Protein AF-A0A434RL43-F1 (afdb_monomer_lite)

Sequence (141 aa):
MTLNTMQIWRWFTPAALIIVYGAVIWFILMGTFPGLPDFSKVPYLIGVVVPAALYYITPLRTWVNKGSHERVTENLRAGMVKIAGYEDKPDKYTWPGLRSLFFKLVDDDKSLSTKASIAYFNGLLWTGFADSMVISAGYGL

pLDDT: mean 76.44, std 8.11, range [49.72, 91.94]

Foldseek 3Di:
DDLVVLVVLLLCLLLVLLLVLVQVVCCVVVVDGDDDQPCVDPVSCCSRVVVSVCLVVDCQLVVLCVVVVVVVLVCVQQVVCVVVVHDDDCPVRPSVVCVVVVVVVCVPDPVCSVVVVVVSVVVSVVSSVSSNVVSVVVSVD

Secondary structure (DSSP, 8-state):
--HHHHHHHHHHHHHHHHHHHHHHHHHHHHSSPPPSP-TTSHHHHHHHHHHHHHHHHSTHHHHHHHHHHHHHHHHHHHHHHHHTT----TTTS-HHHHHHHHHHHHHH-GGGHHHHHHHHHHHHHHHHHHHHHHHHHHH--

Structure (mmCIF, N/CA/C/O backbone):
data_AF-A0A434RL43-F1
#
_entry.id   AF-A0A434RL43-F1
#
loop_
_atom_site.group_PDB
_atom_site.id
_atom_site.type_symbol
_atom_site.label_atom_id
_atom_site.label_alt_id
_atom_site.label_comp_id
_atom_site.label_asym_id
_atom_site.label_entity_id
_atom_site.label_seq_id
_atom_site.pdbx_PDB_ins_code
_atom_site.Cartn_x
_atom_site.Cartn_y
_atom_site.Cartn_z
_atom_site.occupancy
_atom_site.B_iso_or_equiv
_atom_site.auth_seq_id
_atom_site.auth_comp_id
_atom_site.auth_asym_id
_atom_site.auth_atom_id
_atom_site.pdbx_PDB_model_num
ATOM 1 N N . MET A 1 1 ? -6.283 17.636 -0.923 1.00 54.38 1 MET A N 1
ATOM 2 C CA . MET A 1 1 ? -6.551 16.468 -1.796 1.00 54.38 1 MET A CA 1
ATOM 3 C C . MET A 1 1 ? -7.870 15.846 -1.381 1.00 54.38 1 MET A C 1
ATOM 5 O O . MET A 1 1 ? -8.101 15.734 -0.185 1.00 54.38 1 MET A O 1
ATOM 9 N N . THR A 1 2 ? -8.731 15.466 -2.324 1.00 70.75 2 THR A N 1
ATOM 10 C CA . THR A 1 2 ? -9.965 14.736 -1.996 1.00 70.75 2 THR A CA 1
ATOM 11 C C . THR A 1 2 ? -9.659 13.245 -1.806 1.00 70.75 2 THR A C 1
ATOM 13 O O . THR A 1 2 ? -8.683 12.727 -2.353 1.00 70.75 2 THR A O 1
ATOM 16 N N . LEU A 1 3 ? -10.484 12.548 -1.019 1.00 65.00 3 LEU A N 1
ATOM 17 C CA . LEU A 1 3 ? -10.378 11.100 -0.771 1.00 65.00 3 LEU A CA 1
ATOM 18 C C . LEU A 1 3 ? -10.283 10.282 -2.066 1.00 65.00 3 LEU A C 1
ATOM 20 O O . LEU A 1 3 ? -9.458 9.377 -2.175 1.00 65.00 3 LEU A O 1
ATOM 24 N N . ASN A 1 4 ? -11.079 10.664 -3.064 1.00 72.62 4 ASN A N 1
ATOM 25 C CA . ASN A 1 4 ? -11.115 10.012 -4.368 1.00 72.62 4 ASN A CA 1
ATOM 26 C C . ASN A 1 4 ? -9.764 10.125 -5.101 1.00 72.62 4 ASN A C 1
ATOM 28 O O . ASN A 1 4 ? -9.248 9.148 -5.636 1.00 72.62 4 ASN A O 1
ATOM 32 N N . THR A 1 5 ? -9.115 11.293 -5.036 1.00 72.50 5 THR A N 1
ATOM 33 C CA . THR A 1 5 ? -7.777 11.486 -5.612 1.00 72.50 5 THR A CA 1
ATOM 34 C C . THR A 1 5 ? -6.750 10.549 -4.972 1.00 72.50 5 THR A C 1
ATOM 36 O O . THR A 1 5 ? -5.966 9.934 -5.686 1.00 72.50 5 THR A O 1
ATOM 39 N N . MET A 1 6 ? -6.766 10.373 -3.647 1.00 69.00 6 MET A N 1
ATOM 40 C CA . MET A 1 6 ? -5.809 9.492 -2.956 1.00 69.00 6 MET A CA 1
ATOM 41 C C . MET A 1 6 ? -6.000 8.009 -3.298 1.00 69.00 6 MET A C 1
ATOM 43 O O . MET A 1 6 ? -5.021 7.268 -3.383 1.00 69.00 6 MET A O 1
ATOM 47 N N . GLN A 1 7 ? -7.238 7.571 -3.537 1.00 67.81 7 GLN A N 1
ATOM 48 C CA . GLN A 1 7 ? -7.516 6.210 -4.005 1.00 67.81 7 GLN A CA 1
ATOM 49 C C . GLN A 1 7 ? -6.965 5.973 -5.414 1.00 67.81 7 GLN A C 1
ATOM 51 O O . GLN A 1 7 ? -6.335 4.943 -5.650 1.00 67.81 7 GLN A O 1
ATOM 56 N N . ILE A 1 8 ? -7.126 6.949 -6.311 1.00 74.12 8 ILE A N 1
ATOM 57 C CA . ILE A 1 8 ? -6.571 6.903 -7.670 1.00 74.12 8 ILE A CA 1
ATOM 58 C C . ILE A 1 8 ? -5.039 6.844 -7.621 1.00 74.12 8 ILE A C 1
ATOM 60 O O . ILE A 1 8 ? -4.432 5.998 -8.276 1.00 74.12 8 ILE A O 1
ATOM 64 N N . TRP A 1 9 ? -4.396 7.667 -6.787 1.00 72.25 9 TRP A N 1
ATOM 65 C CA . TRP A 1 9 ? -2.938 7.635 -6.637 1.00 72.25 9 TRP A CA 1
ATOM 66 C C . TRP A 1 9 ? -2.422 6.261 -6.200 1.00 72.25 9 TRP A C 1
ATOM 68 O O . TRP A 1 9 ? -1.448 5.798 -6.777 1.00 72.25 9 TRP A O 1
ATOM 78 N N . ARG A 1 10 ? -3.107 5.546 -5.294 1.00 71.44 10 ARG A N 1
ATOM 79 C CA . ARG A 1 10 ? -2.705 4.185 -4.865 1.00 71.44 10 ARG A CA 1
ATOM 80 C C . ARG A 1 10 ? -2.705 3.138 -5.984 1.00 71.44 10 ARG A C 1
ATOM 82 O O . ARG A 1 10 ? -2.111 2.077 -5.783 1.00 71.44 10 ARG A O 1
ATOM 89 N N . TRP A 1 11 ? -3.377 3.406 -7.103 1.00 68.94 11 TRP A N 1
ATOM 90 C CA . TRP A 1 11 ? -3.311 2.600 -8.325 1.00 68.94 11 TRP A CA 1
ATOM 91 C C . TRP A 1 11 ? -2.167 3.055 -9.248 1.00 68.94 11 TRP A C 1
ATOM 93 O O . TRP A 1 11 ? -1.454 2.245 -9.832 1.00 68.94 11 TRP A O 1
ATOM 103 N N . PHE A 1 12 ? -1.910 4.354 -9.365 1.00 72.94 12 PHE A N 1
ATOM 104 C CA . PHE A 1 12 ? -0.829 4.829 -10.238 1.00 72.94 12 PHE A CA 1
ATOM 105 C C . PHE A 1 12 ? 0.573 4.700 -9.624 1.00 72.94 12 PHE A C 1
ATOM 107 O O . PHE A 1 12 ? 1.543 4.552 -10.365 1.00 72.94 12 PHE A O 1
ATOM 114 N N . THR A 1 13 ? 0.695 4.699 -8.292 1.00 76.81 13 THR A N 1
ATOM 115 C CA . THR A 1 13 ? 1.976 4.596 -7.573 1.00 76.81 13 THR A CA 1
ATOM 116 C C . THR A 1 13 ? 2.860 3.430 -8.037 1.00 76.81 13 THR A C 1
ATOM 118 O O . THR A 1 13 ? 4.000 3.705 -8.406 1.00 76.81 13 THR A O 1
ATOM 121 N N . PRO A 1 14 ? 2.403 2.163 -8.089 1.00 73.06 14 PRO A N 1
ATOM 122 C CA . PRO A 1 14 ? 3.266 1.061 -8.519 1.00 73.06 14 PRO A CA 1
ATOM 123 C C . PRO A 1 14 ? 3.732 1.204 -9.973 1.00 73.06 14 PRO A C 1
ATOM 125 O O . PRO A 1 14 ? 4.897 0.955 -10.267 1.00 73.06 14 PRO A O 1
ATOM 128 N N . ALA A 1 15 ? 2.868 1.676 -10.876 1.00 72.19 15 ALA A N 1
ATOM 129 C CA . ALA A 1 15 ? 3.241 1.898 -12.273 1.00 72.19 15 ALA A CA 1
ATOM 130 C C . ALA A 1 15 ? 4.315 2.992 -12.412 1.00 72.19 15 ALA A C 1
ATOM 132 O O . ALA A 1 15 ? 5.295 2.814 -13.134 1.00 72.19 15 ALA A O 1
ATOM 133 N N . ALA A 1 16 ? 4.168 4.097 -11.675 1.00 75.50 16 ALA A N 1
ATOM 134 C CA . ALA A 1 16 ? 5.171 5.157 -11.635 1.00 75.50 16 ALA A CA 1
ATOM 135 C C . ALA A 1 16 ? 6.507 4.651 -11.067 1.00 75.50 16 ALA A C 1
ATOM 137 O O . ALA A 1 16 ? 7.561 4.953 -11.622 1.00 75.50 16 ALA A O 1
ATOM 138 N N . LEU A 1 17 ? 6.471 3.841 -10.004 1.00 78.56 17 LEU A N 1
ATOM 139 C CA . LEU A 1 17 ? 7.669 3.253 -9.405 1.00 78.56 17 LEU A CA 1
ATOM 140 C C . LEU A 1 17 ? 8.389 2.307 -10.372 1.00 78.56 17 LEU A C 1
ATOM 142 O O . LEU A 1 17 ? 9.603 2.413 -10.495 1.00 78.56 17 LEU A O 1
ATOM 146 N N . ILE A 1 18 ? 7.678 1.448 -11.108 1.00 76.69 18 ILE A N 1
ATOM 147 C CA . ILE A 1 18 ? 8.289 0.565 -12.121 1.00 76.69 18 ILE A CA 1
ATOM 148 C C . ILE A 1 18 ? 9.054 1.383 -13.169 1.00 76.69 18 ILE A C 1
ATOM 150 O O . ILE A 1 18 ? 10.195 1.058 -13.486 1.00 76.69 18 ILE A O 1
ATOM 154 N N . ILE A 1 19 ? 8.463 2.474 -13.668 1.00 76.62 19 ILE A N 1
ATOM 155 C CA . ILE A 1 19 ? 9.113 3.348 -14.656 1.00 76.62 19 ILE A CA 1
ATOM 156 C C . ILE A 1 19 ? 10.366 4.003 -14.064 1.00 76.62 19 ILE A C 1
ATOM 158 O O . ILE A 1 19 ? 11.413 4.017 -14.709 1.00 76.62 19 ILE A O 1
ATOM 162 N N . VAL A 1 20 ? 10.278 4.521 -12.835 1.00 80.94 20 VAL A N 1
ATOM 163 C CA . VAL A 1 20 ? 11.407 5.175 -12.157 1.00 80.94 20 VAL A CA 1
ATOM 164 C C . VAL A 1 20 ? 12.544 4.183 -11.901 1.00 80.94 20 VAL A C 1
ATOM 166 O O . VAL A 1 20 ? 13.677 4.456 -12.289 1.00 80.94 20 VAL A O 1
ATOM 169 N N . TYR A 1 21 ? 12.259 3.022 -11.307 1.00 77.38 21 TYR A N 1
ATOM 170 C CA . TYR A 1 21 ? 13.269 1.994 -11.039 1.00 77.38 21 TYR A CA 1
ATOM 171 C C . TYR A 1 21 ? 13.882 1.439 -12.330 1.00 77.38 21 TYR A C 1
ATOM 173 O O . TYR A 1 21 ? 15.102 1.294 -12.410 1.00 77.38 21 TYR A O 1
ATOM 181 N N . GLY A 1 22 ? 13.072 1.222 -13.369 1.00 75.69 22 GLY A N 1
ATOM 182 C CA . GLY A 1 22 ? 13.558 0.823 -14.688 1.00 75.69 22 GLY A CA 1
ATOM 183 C C . GLY A 1 22 ? 14.499 1.856 -15.314 1.00 75.69 22 GLY A C 1
ATOM 184 O O . GLY A 1 22 ? 15.554 1.490 -15.830 1.00 75.69 22 GLY A O 1
ATOM 185 N N . ALA A 1 23 ? 14.171 3.149 -15.222 1.00 74.69 23 ALA A N 1
ATOM 186 C CA . ALA A 1 23 ? 15.028 4.222 -15.728 1.00 74.69 23 ALA A CA 1
ATOM 187 C C . ALA A 1 23 ? 16.357 4.322 -14.963 1.00 74.69 23 ALA A C 1
ATOM 189 O O . ALA A 1 23 ? 17.402 4.531 -15.579 1.00 74.69 23 ALA A O 1
ATOM 190 N N . VAL A 1 24 ? 16.330 4.136 -13.639 1.00 80.12 24 VAL A N 1
ATOM 191 C CA . VAL A 1 24 ? 17.536 4.121 -12.797 1.00 80.12 24 VAL A CA 1
ATOM 192 C C . VAL A 1 24 ? 18.447 2.951 -13.165 1.00 80.12 24 VAL A C 1
ATOM 194 O O . VAL A 1 24 ? 19.646 3.147 -13.339 1.00 80.12 24 VAL A O 1
ATOM 197 N N . ILE A 1 25 ? 17.902 1.748 -13.342 1.00 76.50 25 ILE A N 1
ATOM 198 C CA . ILE A 1 25 ? 18.705 0.578 -13.728 1.00 76.50 25 ILE A CA 1
ATOM 199 C C . ILE A 1 25 ? 19.275 0.719 -15.125 1.00 76.50 25 ILE A C 1
ATOM 201 O O . ILE A 1 25 ? 20.445 0.412 -15.341 1.00 76.50 25 ILE A O 1
ATOM 205 N N . TRP A 1 26 ? 18.492 1.247 -16.061 1.00 74.44 26 TRP A N 1
ATOM 206 C CA . TRP A 1 26 ? 18.999 1.562 -17.387 1.00 74.44 26 TRP A CA 1
ATOM 207 C C . TRP A 1 26 ? 20.173 2.545 -17.325 1.00 74.44 26 TRP A C 1
ATOM 209 O O . TRP A 1 26 ? 21.191 2.315 -17.972 1.00 74.44 26 TRP A O 1
ATOM 219 N N . PHE A 1 27 ? 20.077 3.596 -16.505 1.00 77.56 27 PHE A N 1
ATOM 220 C CA . PHE A 1 27 ? 21.178 4.536 -16.295 1.00 77.56 27 PHE A CA 1
ATOM 221 C C . PHE A 1 27 ? 22.422 3.859 -15.706 1.00 77.56 27 PHE A C 1
ATOM 223 O O . PHE A 1 27 ? 23.528 4.113 -16.176 1.00 77.56 27 PHE A O 1
ATOM 230 N N . ILE A 1 28 ? 22.253 2.964 -14.728 1.00 80.31 28 ILE A N 1
ATOM 231 C CA . ILE A 1 28 ? 23.365 2.205 -14.135 1.00 80.31 28 ILE A CA 1
ATOM 232 C C . ILE A 1 28 ? 24.041 1.30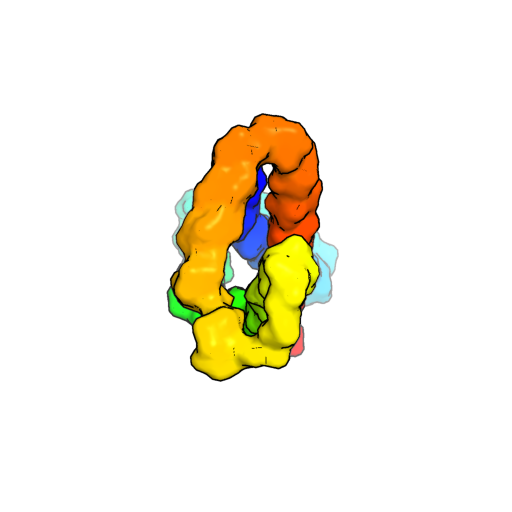0 -15.179 1.00 80.31 28 ILE A C 1
ATOM 234 O O . ILE A 1 28 ? 25.266 1.238 -15.224 1.00 80.31 28 ILE A O 1
ATOM 238 N N . LEU A 1 29 ? 23.265 0.613 -16.024 1.00 77.94 29 LEU A N 1
ATOM 239 C CA . LEU A 1 29 ? 23.784 -0.353 -17.001 1.00 77.94 29 LEU A CA 1
ATOM 240 C C . LEU A 1 29 ? 24.368 0.303 -18.260 1.00 77.94 29 LEU A C 1
ATOM 242 O O . LEU A 1 29 ? 25.374 -0.164 -18.787 1.00 77.94 29 LEU A O 1
ATOM 246 N N . MET A 1 30 ? 23.730 1.363 -18.759 1.00 79.69 30 MET A N 1
ATOM 247 C CA . MET A 1 30 ? 24.028 1.977 -20.060 1.00 79.69 30 MET A CA 1
ATOM 248 C C . MET A 1 30 ? 24.675 3.366 -19.944 1.00 79.69 30 MET A C 1
ATOM 250 O O . MET A 1 30 ? 24.960 3.994 -20.964 1.00 79.69 30 MET A O 1
ATOM 254 N N . GLY A 1 31 ? 24.859 3.893 -18.727 1.00 78.38 31 GLY A N 1
ATOM 255 C CA . GLY A 1 31 ? 25.477 5.200 -18.461 1.00 78.38 31 GLY A CA 1
ATOM 256 C C . GLY A 1 31 ? 24.690 6.412 -18.980 1.00 78.38 31 GLY A C 1
ATOM 257 O O . GLY A 1 31 ? 25.182 7.537 -18.939 1.00 78.38 31 GLY A O 1
ATOM 258 N N . THR A 1 32 ? 23.479 6.200 -19.494 1.00 77.38 32 THR A N 1
ATOM 259 C CA . THR A 1 32 ? 22.622 7.224 -20.102 1.00 77.38 32 THR A CA 1
ATOM 260 C C . THR A 1 32 ? 21.196 7.043 -19.616 1.00 77.38 32 THR A C 1
ATOM 262 O O . THR A 1 32 ? 20.761 5.920 -19.382 1.00 77.38 32 THR A O 1
ATOM 265 N N . PHE A 1 33 ? 20.449 8.133 -19.438 1.00 72.44 33 PHE A N 1
ATOM 266 C CA . PHE A 1 33 ? 19.024 8.005 -19.144 1.00 72.44 33 PHE A CA 1
ATOM 267 C C . PHE A 1 33 ? 18.295 7.525 -20.401 1.00 72.44 33 PHE A C 1
ATOM 269 O O . PHE A 1 33 ? 18.551 8.061 -21.485 1.00 72.44 33 PHE A O 1
ATOM 276 N N . PRO A 1 34 ? 17.380 6.547 -20.285 1.00 68.94 34 PRO A N 1
ATOM 277 C CA . PRO A 1 34 ? 16.528 6.223 -21.411 1.00 68.94 34 PRO A CA 1
ATOM 278 C C . PRO A 1 34 ? 15.667 7.455 -21.718 1.00 68.94 34 PRO A C 1
ATOM 280 O O . PRO A 1 34 ? 15.184 8.131 -20.805 1.00 68.94 34 PRO A O 1
ATOM 283 N N . GLY A 1 35 ? 15.472 7.760 -23.003 1.00 67.19 35 GLY A N 1
ATOM 284 C CA . GLY A 1 35 ? 14.431 8.709 -23.399 1.00 67.19 35 GLY A CA 1
ATOM 285 C C . GLY A 1 35 ? 13.075 8.261 -22.845 1.00 67.19 35 GLY A C 1
ATOM 286 O O . GLY A 1 35 ? 12.895 7.078 -22.539 1.00 67.19 35 GLY A O 1
ATOM 287 N N . LEU A 1 36 ? 12.124 9.195 -22.702 1.00 64.62 36 LEU A N 1
ATOM 288 C CA . LEU A 1 36 ? 10.770 8.846 -22.262 1.00 64.62 36 LEU A CA 1
ATOM 289 C C . LEU A 1 36 ? 10.259 7.649 -23.080 1.00 64.62 36 LEU A C 1
ATOM 291 O O . LEU A 1 36 ? 10.427 7.659 -24.304 1.00 64.62 36 LEU A O 1
ATOM 295 N N . PRO A 1 37 ? 9.683 6.622 -22.427 1.00 63.09 37 PRO A N 1
ATOM 296 C CA . PRO A 1 37 ? 9.238 5.429 -23.123 1.00 63.09 37 PRO A CA 1
ATOM 297 C C . PRO A 1 37 ? 8.272 5.823 -24.237 1.00 63.09 37 PRO A C 1
ATOM 299 O O . PRO A 1 37 ? 7.219 6.415 -24.000 1.00 63.09 37 PRO A O 1
ATOM 302 N N . ASP A 1 38 ? 8.664 5.511 -25.467 1.00 67.81 38 ASP A N 1
ATOM 303 C CA . ASP A 1 38 ? 7.822 5.713 -26.631 1.00 67.81 38 ASP A CA 1
ATOM 304 C C . ASP A 1 38 ? 6.814 4.565 -26.687 1.00 67.81 38 ASP A C 1
ATOM 306 O O . ASP A 1 38 ? 7.090 3.483 -27.211 1.00 67.81 38 ASP A O 1
ATOM 310 N N . PHE A 1 39 ? 5.640 4.796 -26.100 1.00 64.94 39 PHE A N 1
ATOM 311 C CA . PHE A 1 39 ? 4.558 3.814 -26.028 1.00 64.94 39 PHE A CA 1
ATOM 312 C C . PHE A 1 39 ? 3.979 3.435 -27.401 1.00 64.94 39 PHE A C 1
ATOM 314 O O . PHE A 1 39 ? 3.187 2.499 -27.480 1.00 64.94 39 PHE A O 1
ATOM 321 N N . SER A 1 40 ? 4.379 4.111 -28.486 1.00 66.88 40 SER A N 1
ATOM 322 C CA . SER A 1 40 ? 4.053 3.681 -29.850 1.00 66.88 40 SER A CA 1
ATOM 323 C C . SER A 1 40 ? 4.881 2.469 -30.305 1.00 66.88 40 SER A C 1
ATOM 325 O O . SER A 1 40 ? 4.486 1.755 -31.228 1.00 66.88 40 SER A O 1
ATOM 327 N N . LYS A 1 41 ? 6.010 2.185 -29.639 1.00 64.25 41 LYS A N 1
ATOM 328 C CA . LYS A 1 41 ? 6.909 1.075 -29.969 1.00 64.25 41 LYS A CA 1
ATOM 329 C C . LYS A 1 41 ? 6.605 -0.154 -29.111 1.00 64.25 41 LYS A C 1
ATOM 331 O O . LYS A 1 41 ? 6.838 -0.181 -27.904 1.00 64.25 41 LYS A O 1
ATOM 336 N N . VAL A 1 42 ? 6.175 -1.222 -29.782 1.00 59.22 42 VAL A N 1
ATOM 337 C CA . VAL A 1 42 ? 5.800 -2.528 -29.202 1.00 59.22 42 VAL A CA 1
ATOM 338 C C . VAL A 1 42 ? 6.811 -3.105 -28.186 1.00 59.22 42 VAL A C 1
ATOM 340 O O . VAL A 1 42 ? 6.365 -3.602 -27.151 1.00 59.22 42 VAL A O 1
ATOM 343 N N . PRO A 1 43 ? 8.147 -3.025 -28.380 1.00 60.59 43 PRO A N 1
ATOM 344 C CA . PRO A 1 43 ? 9.104 -3.601 -27.428 1.00 60.59 43 PRO A CA 1
ATOM 345 C C . PRO A 1 43 ? 9.093 -2.917 -26.053 1.00 60.59 43 PRO A C 1
ATOM 347 O O . PRO A 1 43 ? 9.198 -3.590 -25.028 1.00 60.59 43 PRO A O 1
ATOM 350 N N . TYR A 1 44 ? 8.914 -1.590 -26.020 1.00 61.66 44 TYR A N 1
ATOM 351 C CA . TYR A 1 44 ? 8.820 -0.821 -24.773 1.00 61.66 44 TYR A CA 1
ATOM 352 C C . TYR A 1 44 ? 7.522 -1.121 -24.029 1.00 61.66 44 TYR A C 1
ATOM 354 O O . TYR A 1 44 ? 7.505 -1.179 -22.800 1.00 61.66 44 TYR A O 1
ATOM 362 N N . LEU A 1 45 ? 6.450 -1.375 -24.783 1.00 60.81 45 LEU A N 1
ATOM 363 C CA . LEU A 1 45 ? 5.173 -1.783 -24.224 1.00 60.81 45 LEU A CA 1
ATOM 364 C C . LEU A 1 45 ? 5.315 -3.113 -23.469 1.00 60.81 45 LEU A C 1
ATOM 366 O O . LEU A 1 45 ? 4.888 -3.208 -22.328 1.00 60.81 45 LEU A O 1
ATOM 370 N N . ILE A 1 46 ? 5.981 -4.115 -24.051 1.00 62.84 46 ILE A N 1
ATOM 371 C CA . ILE A 1 46 ? 6.135 -5.441 -23.428 1.00 62.84 46 ILE A CA 1
ATOM 372 C C . ILE A 1 46 ? 6.986 -5.365 -22.151 1.00 62.84 46 ILE A C 1
ATOM 374 O O . ILE A 1 46 ? 6.575 -5.888 -21.116 1.00 62.84 46 ILE A O 1
ATOM 378 N N . GLY A 1 47 ? 8.130 -4.672 -22.193 1.00 63.97 47 GLY A N 1
ATOM 379 C CA . GLY A 1 47 ? 9.051 -4.568 -21.052 1.00 63.97 47 GLY A CA 1
ATOM 380 C C . GLY A 1 47 ? 8.491 -3.818 -19.837 1.00 63.97 47 GLY A C 1
ATOM 381 O O . GLY A 1 47 ? 8.959 -4.040 -18.728 1.00 63.97 47 GLY A O 1
ATOM 382 N N . VAL A 1 48 ? 7.478 -2.964 -20.021 1.00 65.94 48 VAL A N 1
ATOM 383 C CA . VAL A 1 48 ? 6.837 -2.202 -18.932 1.00 65.94 48 VAL A CA 1
ATOM 384 C C . VAL A 1 48 ? 5.486 -2.802 -18.541 1.00 65.94 48 VAL A C 1
ATOM 386 O O . VAL A 1 48 ? 5.188 -2.942 -17.355 1.00 65.94 48 VAL A O 1
ATOM 389 N N . VAL A 1 49 ? 4.666 -3.195 -19.520 1.00 67.44 49 VAL A N 1
ATOM 390 C CA . VAL A 1 49 ? 3.311 -3.712 -19.278 1.00 67.44 49 VAL A CA 1
ATOM 391 C C . VAL A 1 49 ? 3.345 -5.104 -18.669 1.00 67.44 49 VAL A C 1
ATOM 393 O O . VAL A 1 49 ? 2.537 -5.372 -17.786 1.00 67.44 49 VAL A O 1
ATOM 396 N N . VAL A 1 50 ? 4.268 -5.983 -19.075 1.00 68.69 50 VAL A N 1
ATOM 397 C CA . VAL A 1 50 ? 4.324 -7.345 -18.520 1.00 68.69 50 VAL A CA 1
ATOM 398 C C . VAL A 1 50 ? 4.687 -7.327 -17.028 1.00 68.69 50 VAL A C 1
ATOM 400 O O . VAL A 1 50 ? 3.920 -7.897 -16.248 1.00 68.69 50 VAL A O 1
ATOM 403 N N . PRO A 1 51 ? 5.748 -6.630 -16.569 1.00 69.75 51 PRO A N 1
ATOM 404 C CA . PRO A 1 51 ? 6.022 -6.503 -15.137 1.00 69.75 51 PRO A CA 1
ATOM 405 C C . PRO A 1 51 ? 4.903 -5.793 -14.372 1.00 69.75 51 PRO A C 1
ATOM 407 O O . PRO A 1 51 ? 4.547 -6.226 -13.278 1.00 69.75 51 PRO A O 1
ATOM 410 N N . ALA A 1 52 ? 4.299 -4.747 -14.946 1.00 68.00 52 ALA A N 1
ATOM 411 C CA . ALA A 1 52 ? 3.178 -4.051 -14.315 1.00 68.00 52 ALA A CA 1
ATOM 412 C C . ALA A 1 52 ? 1.946 -4.958 -14.156 1.00 68.00 52 ALA A C 1
ATOM 414 O O . ALA A 1 52 ? 1.332 -4.985 -13.091 1.00 68.00 52 ALA A O 1
ATOM 415 N N . ALA A 1 53 ? 1.600 -5.742 -15.178 1.00 70.69 53 ALA A N 1
ATOM 416 C CA . ALA A 1 53 ? 0.496 -6.693 -15.124 1.00 70.69 53 ALA A CA 1
ATOM 417 C C . ALA A 1 53 ? 0.770 -7.813 -14.112 1.00 70.69 53 ALA A C 1
ATOM 419 O O . ALA A 1 53 ? -0.096 -8.128 -13.297 1.00 70.69 53 ALA A O 1
ATOM 420 N N . LEU A 1 54 ? 1.986 -8.369 -14.100 1.00 71.00 54 LEU A N 1
ATOM 421 C CA . LEU A 1 54 ? 2.394 -9.371 -13.113 1.00 71.00 54 LEU A CA 1
ATOM 422 C C . LEU A 1 54 ? 2.333 -8.819 -11.689 1.00 71.00 54 LEU A C 1
ATOM 424 O O . LEU A 1 54 ? 1.845 -9.505 -10.794 1.00 71.00 54 LEU A O 1
ATOM 428 N N . TYR A 1 55 ? 2.751 -7.572 -11.475 1.00 72.44 55 TYR A N 1
ATOM 429 C CA . TYR A 1 55 ? 2.660 -6.907 -10.178 1.00 72.44 55 TYR A CA 1
ATOM 430 C C . TYR A 1 55 ? 1.210 -6.793 -9.681 1.00 72.44 55 TYR A C 1
ATOM 432 O O . TYR A 1 55 ? 0.935 -6.998 -8.502 1.00 72.44 55 TYR A O 1
ATOM 440 N N . TYR A 1 56 ? 0.272 -6.506 -10.585 1.00 71.62 56 TYR A N 1
ATOM 441 C CA . TYR A 1 56 ? -1.149 -6.394 -10.257 1.00 71.62 56 TYR A CA 1
ATOM 442 C C . TYR A 1 56 ? -1.854 -7.737 -10.048 1.00 71.62 56 TYR A C 1
ATOM 444 O O . TYR A 1 56 ? -2.787 -7.818 -9.250 1.00 71.62 56 TYR A O 1
ATOM 452 N N . ILE A 1 57 ? -1.428 -8.781 -10.759 1.00 74.62 57 ILE A N 1
ATOM 453 C CA . ILE A 1 57 ? -1.989 -10.133 -10.634 1.00 74.62 57 ILE A CA 1
ATOM 454 C C . ILE A 1 57 ? -1.435 -10.839 -9.390 1.00 74.62 57 ILE A C 1
ATOM 456 O O . ILE A 1 57 ? -2.128 -11.640 -8.762 1.00 74.62 57 ILE A O 1
ATOM 460 N N . THR A 1 58 ? -0.187 -10.558 -9.017 1.00 76.06 58 THR A N 1
ATOM 461 C CA . THR A 1 58 ? 0.455 -11.230 -7.888 1.00 76.06 58 THR A CA 1
ATOM 462 C C . THR A 1 58 ? 0.018 -10.640 -6.541 1.00 76.06 58 THR A C 1
ATOM 464 O O . THR A 1 58 ? -0.057 -9.424 -6.365 1.00 76.06 58 THR A O 1
ATOM 467 N N . PRO A 1 59 ? -0.210 -11.480 -5.514 1.00 77.75 59 PRO A N 1
ATOM 468 C CA . PRO A 1 59 ? -0.631 -11.026 -4.188 1.00 77.75 59 PRO A CA 1
ATOM 469 C C . PRO A 1 59 ? 0.513 -10.406 -3.361 1.00 77.75 59 PRO A C 1
ATOM 471 O O . PRO A 1 59 ? 0.374 -10.267 -2.145 1.00 77.75 59 PRO A O 1
ATOM 474 N N . LEU A 1 60 ? 1.632 -10.015 -3.987 1.00 74.50 60 LEU A N 1
ATOM 475 C CA . LEU A 1 60 ? 2.836 -9.501 -3.319 1.00 74.50 60 LEU A CA 1
ATOM 476 C C . LEU A 1 60 ? 2.512 -8.311 -2.413 1.00 74.50 60 LEU A C 1
ATOM 478 O O . LEU A 1 60 ? 2.912 -8.273 -1.249 1.00 74.50 60 LEU A O 1
ATOM 482 N N . ARG A 1 61 ? 1.696 -7.380 -2.915 1.00 70.62 61 ARG A N 1
ATOM 483 C CA . ARG A 1 61 ? 1.227 -6.217 -2.154 1.00 70.62 61 ARG A CA 1
ATOM 484 C C . ARG A 1 61 ? 0.457 -6.611 -0.896 1.00 70.62 61 ARG A C 1
ATOM 486 O O . ARG A 1 61 ? 0.612 -5.980 0.150 1.00 70.62 61 ARG A O 1
ATOM 493 N N . THR A 1 62 ? -0.381 -7.638 -0.998 1.00 74.69 62 THR A N 1
ATOM 494 C CA . THR A 1 62 ? -1.177 -8.149 0.121 1.00 74.69 62 THR A CA 1
ATOM 495 C C . THR A 1 62 ? -0.282 -8.834 1.145 1.00 74.69 62 THR A C 1
ATOM 497 O O . THR A 1 62 ? -0.479 -8.641 2.339 1.00 74.69 62 THR A O 1
ATOM 500 N N . TRP A 1 63 ? 0.728 -9.586 0.702 1.00 81.50 63 TRP A N 1
ATOM 501 C CA . TRP A 1 63 ? 1.666 -10.276 1.589 1.00 81.50 63 TRP A CA 1
ATOM 502 C C . TRP A 1 63 ? 2.523 -9.310 2.398 1.00 81.50 63 TRP A C 1
ATOM 504 O O . TRP A 1 63 ? 2.554 -9.419 3.622 1.00 81.50 63 TRP A O 1
ATOM 514 N N . VAL A 1 64 ? 3.141 -8.320 1.748 1.00 78.12 64 VAL A N 1
ATOM 515 C CA . VAL A 1 64 ? 3.994 -7.332 2.434 1.00 78.12 64 VAL A CA 1
ATOM 516 C C . VAL A 1 64 ? 3.191 -6.506 3.439 1.00 78.12 64 VAL A C 1
ATOM 518 O O . VAL A 1 64 ? 3.681 -6.179 4.517 1.00 78.12 64 VAL A O 1
ATOM 521 N N . ASN A 1 65 ? 1.925 -6.216 3.133 1.00 79.44 65 ASN A N 1
ATOM 522 C CA . ASN A 1 65 ? 1.073 -5.432 4.022 1.00 79.44 65 ASN A CA 1
ATOM 523 C C . ASN A 1 65 ? 0.296 -6.261 5.053 1.00 79.44 65 ASN A C 1
ATOM 525 O O . ASN A 1 65 ? -0.332 -5.663 5.926 1.00 79.44 65 ASN A O 1
ATOM 529 N N . LYS A 1 66 ? 0.325 -7.600 4.996 1.00 81.38 66 LYS A N 1
ATOM 530 C CA . LYS A 1 66 ? -0.515 -8.464 5.841 1.00 81.38 66 LYS A CA 1
ATOM 531 C C . LYS A 1 66 ? -0.280 -8.228 7.333 1.00 81.38 66 LYS A C 1
ATOM 533 O O . LYS A 1 66 ? -1.235 -7.955 8.051 1.00 81.38 66 LYS A O 1
ATOM 538 N N . GLY A 1 67 ? 0.976 -8.248 7.783 1.00 80.88 67 GLY A N 1
ATOM 539 C CA . GLY A 1 67 ? 1.302 -8.071 9.205 1.00 80.88 67 GLY A CA 1
ATOM 540 C C . GLY A 1 67 ? 0.903 -6.692 9.740 1.00 80.88 67 GLY A C 1
ATOM 541 O O . GLY A 1 67 ? 0.329 -6.571 10.822 1.00 80.88 67 GLY A O 1
ATOM 542 N N . SER A 1 68 ? 1.133 -5.637 8.955 1.00 79.88 68 SER A N 1
ATOM 543 C CA . SER A 1 68 ? 0.686 -4.286 9.315 1.00 79.88 68 SER A CA 1
ATOM 544 C C . SER A 1 68 ? -0.832 -4.173 9.333 1.00 79.88 68 SER A C 1
ATOM 546 O O . SER A 1 68 ? -1.386 -3.538 10.229 1.00 79.88 68 SER A O 1
ATOM 548 N N . HIS A 1 69 ? -1.510 -4.799 8.369 1.00 82.50 69 HIS A N 1
ATOM 549 C CA . HIS A 1 69 ? -2.963 -4.829 8.318 1.00 82.50 69 HIS A CA 1
ATOM 550 C C . HIS A 1 69 ? -3.532 -5.509 9.563 1.00 82.50 69 HIS A C 1
ATOM 552 O O . HIS A 1 69 ? -4.368 -4.914 10.235 1.00 82.50 69 HIS A O 1
ATOM 558 N N . GLU A 1 70 ? -3.030 -6.688 9.929 1.00 86.38 70 GLU A N 1
ATOM 559 C CA . GLU A 1 70 ? -3.435 -7.411 11.141 1.00 86.38 70 GLU A CA 1
ATOM 560 C C . GLU A 1 70 ? -3.224 -6.563 12.398 1.00 86.38 70 GLU A C 1
ATOM 562 O O . GLU A 1 70 ? -4.147 -6.403 13.193 1.00 86.38 70 GLU A O 1
ATOM 567 N N . ARG A 1 71 ? -2.064 -5.911 12.533 1.00 85.62 71 ARG A N 1
ATOM 568 C CA . ARG A 1 71 ? -1.763 -5.055 13.689 1.00 85.62 71 ARG A CA 1
ATOM 569 C C . ARG A 1 71 ? -2.680 -3.838 13.796 1.00 85.62 71 ARG A C 1
ATOM 571 O O . ARG A 1 71 ? -3.131 -3.506 14.888 1.00 85.62 71 ARG A O 1
ATOM 578 N N . VAL A 1 72 ? -2.955 -3.152 12.686 1.00 84.94 72 VAL A N 1
ATOM 579 C CA . VAL A 1 72 ? -3.888 -2.010 12.671 1.00 84.94 72 VAL A CA 1
ATOM 580 C C . VAL A 1 72 ? -5.288 -2.475 13.044 1.00 84.94 72 VAL A C 1
ATOM 582 O O . VAL A 1 72 ? -5.951 -1.848 13.865 1.00 84.94 72 VAL A O 1
ATOM 585 N N . THR A 1 73 ? -5.714 -3.591 12.466 1.00 87.19 73 THR A N 1
ATOM 586 C CA . THR A 1 73 ? -7.028 -4.182 12.701 1.00 87.19 73 THR A CA 1
ATOM 587 C C . THR A 1 73 ? -7.214 -4.557 14.170 1.00 87.19 73 THR A C 1
ATOM 589 O O . THR A 1 73 ? -8.240 -4.239 14.771 1.00 87.19 73 THR A O 1
ATOM 592 N N . GLU A 1 74 ? -6.186 -5.150 14.769 1.00 88.69 74 GLU A N 1
ATOM 593 C CA . GLU A 1 74 ? -6.175 -5.526 16.177 1.00 88.69 74 GLU A CA 1
ATOM 594 C C . GLU A 1 74 ? -6.182 -4.305 17.102 1.00 88.69 74 GLU A C 1
ATOM 596 O O . GLU A 1 74 ? -6.956 -4.252 18.055 1.00 88.69 74 GLU A O 1
ATOM 601 N N . ASN A 1 75 ? -5.409 -3.266 16.779 1.00 88.25 75 ASN A N 1
ATOM 602 C CA . ASN A 1 75 ? -5.425 -2.013 17.534 1.00 88.25 75 ASN A CA 1
ATOM 603 C C . ASN A 1 75 ? -6.799 -1.326 17.496 1.00 88.25 75 ASN A C 1
ATOM 605 O O . ASN A 1 75 ? -7.236 -0.769 18.504 1.00 88.25 75 ASN A O 1
ATOM 609 N N . LEU A 1 76 ? -7.483 -1.353 16.347 1.00 86.81 76 LEU A N 1
ATOM 610 C CA . LEU A 1 76 ? -8.833 -0.803 16.213 1.00 86.81 76 LEU A CA 1
ATOM 611 C C . LEU A 1 76 ? -9.839 -1.610 17.038 1.00 86.81 76 LEU A C 1
ATOM 613 O O . LEU A 1 76 ? -10.611 -1.026 17.797 1.00 86.81 76 LEU A O 1
ATOM 617 N N . ARG A 1 77 ? -9.787 -2.942 16.941 1.00 91.94 77 ARG A N 1
ATOM 618 C CA . ARG A 1 77 ? -10.612 -3.870 17.724 1.00 91.94 77 ARG A CA 1
ATOM 619 C C . ARG A 1 77 ? -10.439 -3.630 19.229 1.00 91.94 77 ARG A C 1
ATOM 621 O O . ARG A 1 77 ? -11.417 -3.326 19.910 1.00 91.94 77 ARG A O 1
ATOM 628 N N . ALA A 1 78 ? -9.204 -3.682 19.729 1.00 88.88 78 ALA A N 1
ATOM 629 C CA . ALA A 1 78 ? -8.884 -3.446 21.137 1.00 88.88 78 ALA A CA 1
ATOM 630 C C . ALA A 1 78 ? -9.294 -2.034 21.593 1.00 88.88 78 ALA A C 1
ATOM 632 O O . ALA A 1 78 ? -9.860 -1.858 22.672 1.00 88.88 78 ALA A O 1
ATOM 633 N N . GLY A 1 79 ? -9.068 -1.020 20.750 1.00 87.44 79 GLY A N 1
ATOM 634 C CA . GLY A 1 79 ? -9.468 0.361 21.016 1.00 87.44 79 GLY A CA 1
ATOM 635 C C . GLY A 1 79 ? -10.979 0.521 21.189 1.00 87.44 79 GLY A C 1
ATOM 636 O O . GLY A 1 79 ? -11.419 1.171 22.136 1.00 87.44 79 GLY A O 1
ATOM 637 N N . MET A 1 80 ? -11.780 -0.112 20.329 1.00 87.88 80 MET A N 1
ATOM 638 C CA . MET A 1 80 ? -13.241 -0.087 20.438 1.00 87.88 80 MET A CA 1
ATOM 639 C C . MET A 1 80 ? -13.742 -0.752 21.718 1.00 87.88 80 MET A C 1
ATOM 641 O O . MET A 1 80 ? -14.591 -0.189 22.408 1.00 87.88 80 MET A O 1
ATOM 645 N N . VAL A 1 81 ? -13.203 -1.927 22.057 1.00 89.56 81 VAL A N 1
ATOM 646 C CA . VAL A 1 81 ? -13.584 -2.658 23.276 1.00 89.56 81 VAL A CA 1
ATOM 647 C C . VAL A 1 81 ? -13.235 -1.845 24.524 1.00 89.56 81 VAL A C 1
ATOM 649 O O . VAL A 1 81 ? -14.062 -1.717 25.428 1.00 89.56 81 VAL A O 1
ATOM 652 N N . LYS A 1 82 ? -12.057 -1.206 24.529 1.00 89.88 82 LYS A N 1
ATOM 653 C CA . LYS A 1 82 ? -11.610 -0.318 25.607 1.00 89.88 82 LYS A CA 1
ATOM 654 C C . LYS A 1 82 ? -12.528 0.891 25.792 1.00 89.88 82 LYS A C 1
ATOM 656 O O . LYS A 1 82 ? -12.861 1.219 26.926 1.00 89.88 82 LYS A O 1
ATOM 661 N N . ILE A 1 83 ? -12.939 1.554 24.708 1.00 87.56 83 ILE A N 1
ATOM 662 C CA . ILE A 1 83 ? -13.860 2.705 24.772 1.00 87.56 83 ILE A CA 1
ATOM 663 C C . ILE A 1 83 ? -15.221 2.283 25.334 1.00 87.56 83 ILE A C 1
ATOM 665 O O . ILE A 1 83 ? -15.822 3.020 26.109 1.00 87.56 83 ILE A O 1
ATOM 669 N N . ALA A 1 84 ? -15.684 1.085 24.981 1.00 85.69 84 ALA A N 1
ATOM 670 C CA . ALA A 1 84 ? -16.933 0.531 25.486 1.00 85.69 84 ALA A CA 1
ATOM 671 C C . ALA A 1 84 ? -16.856 0.055 26.954 1.00 85.69 84 ALA A C 1
ATOM 673 O O . ALA A 1 84 ? -17.885 -0.302 27.523 1.00 85.69 84 ALA A O 1
ATOM 674 N N . GLY A 1 85 ? -15.667 0.053 27.571 1.00 88.75 85 GLY A N 1
ATOM 675 C CA . GLY A 1 85 ? -15.471 -0.316 28.977 1.00 88.75 85 GLY A CA 1
ATOM 676 C C . GLY A 1 85 ? -15.559 -1.818 29.262 1.00 88.75 85 GLY A C 1
ATOM 677 O O . GLY A 1 85 ? -15.708 -2.207 30.418 1.00 88.75 85 GLY A O 1
ATOM 678 N N . TYR A 1 86 ? -15.475 -2.667 28.235 1.00 87.81 86 TYR A N 1
ATOM 679 C CA . TYR A 1 86 ? -15.480 -4.120 28.404 1.00 87.81 86 TYR A CA 1
ATOM 680 C C . TYR A 1 86 ? -14.062 -4.670 28.580 1.00 87.81 86 TYR A C 1
ATOM 682 O O . TYR A 1 86 ? -13.090 -4.113 28.071 1.00 87.81 86 TYR A O 1
ATOM 690 N N . GLU A 1 87 ? -13.951 -5.811 29.263 1.00 87.56 87 GLU A N 1
ATOM 691 C CA . GLU A 1 87 ? -12.721 -6.606 29.251 1.00 87.56 87 GLU A CA 1
ATOM 692 C C . GLU A 1 87 ? -12.393 -7.065 27.832 1.00 87.56 87 GLU A C 1
ATOM 694 O O . GLU A 1 87 ? -13.272 -7.530 27.096 1.00 87.56 87 GLU A O 1
ATOM 699 N N . ASP A 1 88 ? -11.116 -6.978 27.471 1.00 86.12 88 ASP A N 1
ATOM 700 C CA . ASP A 1 88 ? -10.664 -7.385 26.154 1.00 86.12 88 ASP A CA 1
ATOM 701 C C . ASP A 1 88 ? -10.706 -8.912 25.996 1.00 86.12 88 ASP A C 1
ATOM 703 O O . ASP A 1 88 ? -9.944 -9.641 26.629 1.00 86.12 88 ASP A O 1
ATOM 707 N N . LYS A 1 89 ? -11.640 -9.394 25.167 1.00 87.75 89 LYS A N 1
ATOM 708 C CA . LYS A 1 89 ? -11.852 -10.816 24.855 1.00 87.75 89 LYS A CA 1
ATOM 709 C C . LYS A 1 89 ? -11.819 -11.005 23.337 1.00 87.75 89 LYS A C 1
ATOM 711 O O . LYS A 1 89 ? -12.875 -10.885 22.703 1.00 87.75 89 LYS A O 1
ATOM 716 N N . PRO A 1 90 ? -10.640 -11.277 22.745 1.00 82.19 90 PRO A N 1
ATOM 717 C CA . PRO A 1 90 ? -10.461 -11.400 21.294 1.00 82.19 90 PRO A CA 1
ATOM 718 C C . PRO A 1 90 ? -11.368 -12.458 20.655 1.00 82.19 90 PRO A C 1
ATOM 720 O O . PRO A 1 90 ? -11.833 -12.278 19.533 1.00 82.19 90 PRO A O 1
ATOM 723 N N . ASP A 1 91 ? -11.695 -13.509 21.407 1.00 84.44 91 ASP A N 1
ATOM 724 C CA . ASP A 1 91 ? -12.548 -14.623 20.972 1.00 84.44 91 ASP A CA 1
ATOM 725 C C . ASP A 1 91 ? -14.018 -14.206 20.798 1.00 84.44 91 ASP A C 1
ATOM 727 O O . ASP A 1 91 ? -14.764 -14.802 20.021 1.00 84.44 91 ASP A O 1
ATOM 731 N N . LYS A 1 92 ? -14.446 -13.168 21.528 1.00 84.38 92 LYS A N 1
ATOM 732 C CA . LYS A 1 92 ? -15.827 -12.665 21.545 1.00 84.38 92 LYS A CA 1
ATOM 733 C C . LYS A 1 92 ? -15.989 -11.398 20.709 1.00 84.38 92 LYS A C 1
ATOM 735 O O . LYS A 1 92 ? -16.988 -11.236 20.013 1.00 84.38 92 LYS A O 1
ATOM 740 N N . TYR A 1 93 ? -15.015 -10.496 20.779 1.00 85.75 93 TYR A N 1
ATOM 741 C CA . TYR A 1 93 ? -15.040 -9.195 20.117 1.00 85.75 93 TYR A CA 1
ATOM 742 C C . TYR A 1 93 ? -14.122 -9.204 18.902 1.00 85.75 93 TYR A C 1
ATOM 744 O O . TYR A 1 93 ? -13.085 -8.546 18.891 1.00 85.75 93 TYR A O 1
ATOM 752 N N . THR A 1 94 ? -14.494 -9.975 17.883 1.00 88.75 94 THR A N 1
ATOM 753 C CA . THR A 1 94 ? -13.689 -10.118 16.668 1.00 88.75 94 THR A CA 1
ATOM 754 C C . THR A 1 94 ? -13.832 -8.896 15.760 1.00 88.75 94 THR A C 1
ATOM 756 O O . THR A 1 94 ? -14.884 -8.250 15.705 1.00 88.75 94 THR A O 1
ATOM 759 N N . TRP A 1 95 ? -12.782 -8.584 14.993 1.00 88.31 95 TRP A N 1
ATOM 760 C CA . TRP A 1 95 ? -12.843 -7.481 14.031 1.00 88.31 95 TRP A CA 1
ATOM 761 C C . TRP A 1 95 ? -14.007 -7.595 13.036 1.00 88.31 95 TRP A C 1
ATOM 763 O O . TRP A 1 95 ? -14.699 -6.597 12.869 1.00 88.31 95 TRP A O 1
ATOM 773 N N . PRO A 1 96 ? -14.305 -8.754 12.411 1.00 87.62 96 PRO A N 1
ATOM 774 C CA . PRO A 1 96 ? -15.450 -8.870 11.508 1.00 87.62 96 PRO A CA 1
ATOM 775 C C . PRO A 1 96 ? -16.781 -8.431 12.135 1.00 87.62 96 PRO A C 1
ATOM 777 O O . PRO A 1 96 ? -17.584 -7.800 11.451 1.00 87.62 96 PRO A O 1
ATOM 780 N N . GLY A 1 97 ? -16.988 -8.705 13.429 1.00 83.88 97 GLY A N 1
ATOM 781 C CA . GLY A 1 97 ? -18.189 -8.293 14.159 1.00 83.88 97 GLY A CA 1
ATOM 782 C C . GLY A 1 97 ? -18.215 -6.805 14.522 1.00 83.88 97 GLY A C 1
ATOM 783 O O . GLY A 1 97 ? -19.277 -6.189 14.514 1.00 83.88 97 GLY A O 1
ATOM 784 N N . LEU A 1 98 ? -17.054 -6.205 14.800 1.00 86.81 98 LEU A N 1
ATOM 785 C CA . LEU A 1 98 ? -16.939 -4.786 15.167 1.00 86.81 98 LEU A CA 1
ATOM 786 C C . LEU A 1 98 ? -16.790 -3.847 13.964 1.00 86.81 98 LEU A C 1
ATOM 788 O O . LEU A 1 98 ? -17.079 -2.656 14.065 1.00 86.81 98 LEU A O 1
ATOM 792 N N . ARG A 1 99 ? -16.359 -4.374 12.817 1.00 86.25 99 ARG A N 1
ATOM 793 C CA . ARG A 1 99 ? -16.006 -3.608 11.620 1.00 86.25 99 ARG A CA 1
ATOM 794 C C . ARG A 1 99 ? -17.153 -2.734 11.123 1.00 86.25 99 ARG A C 1
ATOM 796 O O . ARG A 1 99 ? -16.936 -1.567 10.813 1.00 86.25 99 ARG A O 1
ATOM 803 N N . SER A 1 100 ? -18.357 -3.291 11.013 1.00 85.75 100 SER A N 1
ATOM 804 C CA . SER A 1 100 ? -19.525 -2.555 10.513 1.00 85.75 100 SER A CA 1
ATOM 805 C C . SER A 1 100 ? -19.902 -1.401 11.442 1.00 85.75 100 SER A C 1
ATOM 807 O O . SER A 1 100 ? -20.175 -0.299 10.970 1.00 85.75 100 SER A O 1
ATOM 809 N N . LEU A 1 101 ? -19.847 -1.629 12.757 1.00 85.12 101 LEU A N 1
ATOM 810 C CA . LEU A 1 101 ? -20.100 -0.605 13.765 1.00 85.12 101 LEU A CA 1
ATOM 811 C C . LEU A 1 101 ? -19.037 0.496 13.724 1.00 85.12 101 LEU A C 1
ATOM 813 O O . LEU A 1 101 ? -19.385 1.671 13.757 1.00 85.12 101 LEU A O 1
ATOM 817 N N . PHE A 1 102 ? -17.759 0.125 13.608 1.00 85.75 102 PHE A N 1
ATOM 818 C CA . PHE A 1 102 ? -16.659 1.077 13.476 1.00 85.75 102 PHE A CA 1
ATOM 819 C C . PHE A 1 102 ? -16.880 2.031 12.303 1.00 85.75 102 PHE A C 1
ATOM 821 O O . PHE A 1 102 ? -16.862 3.244 12.488 1.00 85.75 102 PHE A O 1
ATOM 828 N N . PHE A 1 103 ? -17.117 1.488 11.105 1.00 82.00 103 PHE A N 1
ATOM 829 C CA . PHE A 1 103 ? -17.285 2.317 9.913 1.00 82.00 103 PHE A CA 1
ATOM 830 C C . PHE A 1 103 ? -18.542 3.177 9.983 1.00 82.00 103 PHE A C 1
ATOM 832 O O . PHE A 1 103 ? -18.468 4.346 9.634 1.00 82.00 103 PHE A O 1
ATOM 839 N N . LYS A 1 104 ? -19.642 2.665 10.546 1.00 84.94 104 LYS A N 1
ATOM 840 C CA . LYS A 1 104 ? -20.840 3.477 10.776 1.00 84.94 104 LYS A CA 1
ATOM 841 C C . LYS A 1 104 ? -20.562 4.677 11.691 1.00 84.94 104 LYS A C 1
ATOM 843 O O . LYS A 1 104 ? -20.937 5.793 11.360 1.00 84.94 104 LYS A O 1
ATOM 848 N N . LEU A 1 105 ? -19.868 4.461 12.812 1.00 81.75 105 LEU A N 1
ATOM 849 C CA . LEU A 1 105 ? -19.498 5.539 13.739 1.00 81.75 105 LEU A CA 1
ATOM 850 C C . LEU A 1 105 ? -18.561 6.568 13.093 1.00 81.75 105 LEU A C 1
ATOM 852 O O . LEU A 1 105 ? -18.659 7.755 13.385 1.00 81.75 105 LEU A O 1
ATOM 856 N N . VAL A 1 106 ? -17.654 6.115 12.226 1.00 80.50 106 VAL A N 1
ATOM 857 C CA . VAL A 1 106 ? -16.745 6.999 11.487 1.00 80.50 106 VAL A CA 1
ATOM 858 C C . VAL A 1 106 ? -17.489 7.814 10.430 1.00 80.50 106 VAL A C 1
ATOM 860 O O . VAL A 1 106 ? -17.216 9.004 10.295 1.00 80.50 106 VAL A O 1
ATOM 863 N N . ASP A 1 107 ? -18.416 7.195 9.701 1.00 75.44 107 ASP A N 1
ATOM 864 C CA . ASP A 1 107 ? -19.178 7.843 8.630 1.00 75.44 107 ASP A CA 1
ATOM 865 C C . ASP A 1 107 ? -20.170 8.886 9.175 1.00 75.44 107 ASP A C 1
ATOM 867 O O . ASP A 1 107 ? -20.370 9.932 8.554 1.00 75.44 107 ASP A O 1
ATOM 871 N N . ASP A 1 108 ? -20.746 8.638 10.356 1.00 82.06 108 ASP A N 1
ATOM 872 C CA . ASP A 1 108 ? -21.682 9.558 11.013 1.00 82.06 108 ASP A CA 1
ATOM 873 C C . ASP A 1 108 ? -20.974 10.780 11.652 1.00 82.06 108 ASP A C 1
ATOM 875 O O . ASP A 1 108 ? -21.599 11.827 11.861 1.00 82.06 108 ASP A O 1
ATOM 879 N N . ASP A 1 109 ? -19.665 10.704 11.929 1.00 78.50 109 ASP A N 1
ATOM 880 C CA . ASP A 1 109 ? -18.904 11.780 12.575 1.00 78.50 109 ASP A CA 1
ATOM 881 C C . ASP A 1 109 ? -18.155 12.671 11.564 1.00 78.50 109 ASP A C 1
ATOM 883 O O . ASP A 1 109 ? -17.026 12.417 11.131 1.00 78.50 109 ASP A O 1
ATOM 887 N N . LYS A 1 110 ? -18.762 13.822 11.251 1.00 74.75 110 LYS A N 1
ATOM 888 C CA . LYS A 1 110 ? -18.185 14.834 10.347 1.00 74.75 110 LYS A CA 1
ATOM 889 C C . LYS A 1 110 ? -16.850 15.415 10.833 1.00 74.75 110 LYS A C 1
ATOM 891 O O . LYS A 1 110 ? -16.060 15.879 10.002 1.00 74.75 110 LYS A O 1
ATOM 896 N N . SER A 1 111 ? -16.567 15.390 12.137 1.00 78.38 111 SER A N 1
ATOM 897 C CA . SER A 1 111 ? -15.312 15.906 12.700 1.00 78.38 111 SER A CA 1
ATOM 898 C C . SER A 1 111 ? -14.108 15.013 12.372 1.00 78.38 111 SER A C 1
ATOM 900 O O . SER A 1 111 ? -12.966 15.482 12.338 1.00 78.38 111 SER A O 1
ATOM 902 N N . LEU A 1 112 ? -14.353 13.740 12.039 1.00 73.06 112 LEU A N 1
ATOM 903 C CA . LEU A 1 112 ? -13.317 12.778 11.665 1.00 73.06 112 LEU A CA 1
ATOM 904 C C . LEU A 1 112 ? -12.845 12.923 10.218 1.00 73.06 112 LEU A C 1
ATOM 906 O O . LEU A 1 112 ? -11.810 12.356 9.875 1.00 73.06 112 LEU A O 1
ATOM 910 N N . SER A 1 113 ? -13.519 13.719 9.386 1.00 71.31 113 SER A N 1
ATOM 911 C CA . SER A 1 113 ? -13.153 13.926 7.975 1.00 71.31 113 SER A CA 1
ATOM 912 C C . SER A 1 113 ? -11.690 14.366 7.784 1.00 71.31 113 SER A C 1
ATOM 914 O O . SER A 1 113 ? -10.974 13.825 6.936 1.00 71.31 113 SER A O 1
ATOM 916 N N . THR A 1 114 ? -11.194 15.274 8.630 1.00 73.81 114 THR A N 1
ATOM 917 C CA . THR A 1 114 ? -9.790 15.719 8.611 1.00 73.81 114 THR A CA 1
ATOM 918 C C . THR A 1 114 ? -8.827 14.600 9.016 1.00 73.81 114 TH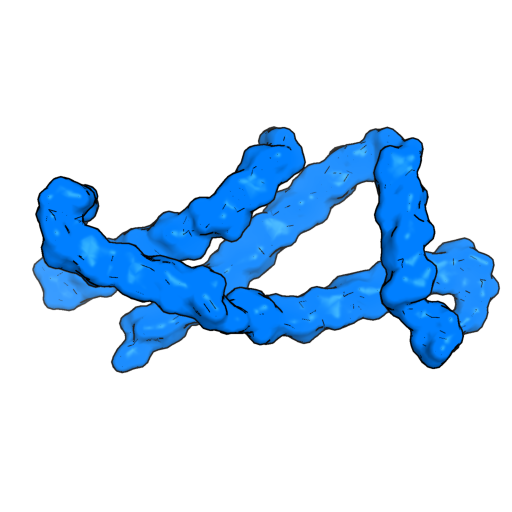R A C 1
ATOM 920 O O . THR A 1 114 ? -7.795 14.405 8.372 1.00 73.81 114 THR A O 1
ATOM 923 N N . LYS A 1 115 ? -9.163 13.818 10.050 1.00 75.06 115 LYS A N 1
ATOM 924 C CA . LYS A 1 115 ? -8.339 12.680 10.494 1.00 75.06 115 LYS A CA 1
ATOM 925 C C . LYS A 1 115 ? -8.333 11.549 9.469 1.00 75.06 115 LYS A C 1
ATOM 927 O O . LYS A 1 115 ? -7.288 10.941 9.251 1.00 75.06 115 LYS A O 1
ATOM 932 N N . ALA A 1 116 ? -9.460 11.314 8.803 1.00 70.31 116 ALA A N 1
ATOM 933 C CA . ALA A 1 116 ? -9.564 10.376 7.699 1.00 70.31 116 ALA A CA 1
ATOM 934 C C . ALA A 1 116 ? -8.601 10.779 6.579 1.00 70.31 116 ALA A C 1
ATOM 936 O O . ALA A 1 116 ? -7.764 9.972 6.194 1.00 70.31 116 ALA A O 1
ATOM 937 N N . SER A 1 117 ? -8.618 12.038 6.129 1.00 71.25 117 SER A N 1
ATOM 938 C CA . SER A 1 117 ? -7.679 12.534 5.107 1.00 71.25 117 SER A CA 1
ATOM 939 C C . SER A 1 117 ? -6.210 12.229 5.448 1.00 71.25 117 SER A C 1
ATOM 941 O O . SER A 1 117 ? -5.474 11.697 4.616 1.00 71.25 117 SER A O 1
ATOM 943 N N . ILE A 1 118 ? -5.801 12.470 6.699 1.00 75.50 118 ILE A N 1
ATOM 944 C CA . ILE A 1 118 ? -4.445 12.159 7.184 1.00 75.50 118 ILE A CA 1
ATOM 945 C C . ILE A 1 118 ? -4.178 10.646 7.166 1.00 75.50 118 ILE A C 1
ATOM 947 O O . ILE A 1 118 ? -3.126 10.208 6.701 1.00 75.50 118 ILE A O 1
ATOM 951 N N . ALA A 1 119 ? -5.125 9.828 7.629 1.00 73.62 119 ALA A N 1
ATOM 952 C CA . ALA A 1 119 ? -4.996 8.373 7.620 1.00 73.62 119 ALA A CA 1
ATOM 953 C C . ALA A 1 119 ? -4.879 7.805 6.194 1.00 73.62 119 ALA A C 1
ATOM 955 O O . ALA A 1 119 ? -4.073 6.908 5.955 1.00 73.62 119 ALA A O 1
ATOM 956 N N . TYR A 1 120 ? -5.628 8.351 5.234 1.00 70.50 120 TYR A N 1
ATOM 957 C CA . TYR A 1 120 ? -5.536 7.966 3.825 1.00 70.50 120 TYR A CA 1
ATOM 958 C C . TYR A 1 120 ? -4.200 8.367 3.199 1.00 70.50 120 TYR A C 1
ATOM 960 O O .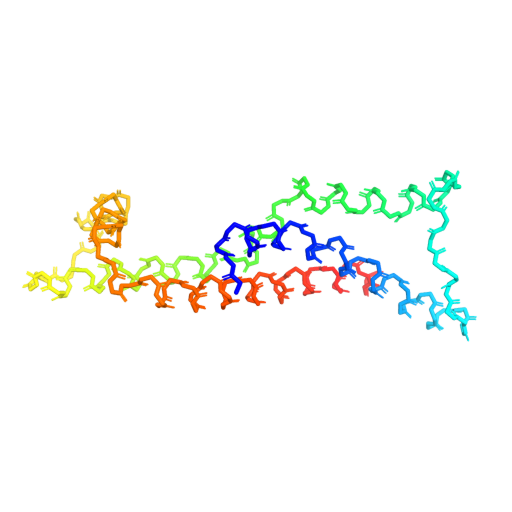 TYR A 1 120 ? -3.628 7.572 2.455 1.00 70.50 120 TYR A O 1
ATOM 968 N N . PHE A 1 121 ? -3.672 9.547 3.528 1.00 73.56 121 PHE A N 1
ATOM 969 C CA . PHE A 1 121 ? -2.349 9.970 3.073 1.00 73.56 121 PHE A CA 1
ATOM 970 C C . PHE A 1 121 ? -1.239 9.076 3.640 1.00 73.56 121 PHE A C 1
ATOM 972 O O . PHE A 1 121 ? -0.394 8.584 2.895 1.00 73.56 121 PHE A O 1
ATOM 979 N N . ASN A 1 122 ? -1.292 8.767 4.936 1.00 76.75 122 ASN A N 1
ATOM 980 C CA . ASN A 1 122 ? -0.364 7.820 5.556 1.00 76.75 122 ASN A CA 1
ATOM 981 C C . ASN A 1 122 ? -0.503 6.416 4.954 1.00 76.75 122 ASN A C 1
ATOM 983 O O . ASN A 1 122 ? 0.495 5.741 4.728 1.00 76.75 122 ASN A O 1
ATOM 987 N N . GLY A 1 123 ? -1.730 5.993 4.639 1.00 74.75 123 GLY A N 1
ATOM 988 C CA . GLY A 1 123 ? -1.995 4.744 3.935 1.00 74.75 123 GLY A CA 1
ATOM 989 C C . GLY A 1 123 ? -1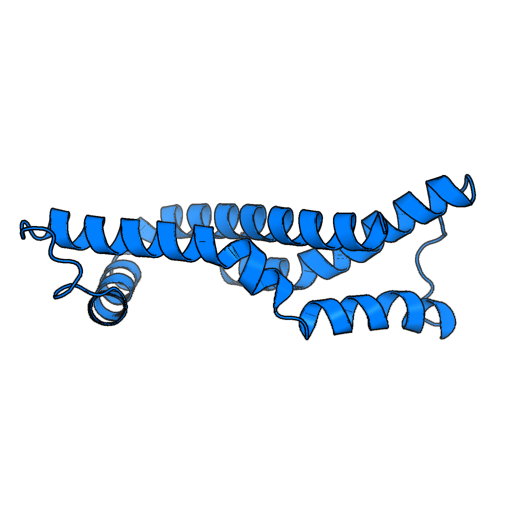.399 4.721 2.527 1.00 74.75 123 GLY A C 1
ATOM 990 O O . GLY A 1 123 ? -0.843 3.700 2.134 1.00 74.75 123 GLY A O 1
ATOM 991 N N . LEU A 1 124 ? -1.470 5.835 1.789 1.00 76.75 124 LEU A N 1
ATOM 992 C CA . LEU A 1 124 ? -0.835 6.001 0.479 1.00 76.75 124 LEU A CA 1
ATOM 993 C C . LEU A 1 124 ? 0.686 5.871 0.597 1.00 76.75 124 LEU A C 1
ATOM 995 O O . LEU A 1 124 ? 1.255 5.054 -0.122 1.00 76.75 124 LEU A O 1
ATOM 999 N N . LEU A 1 125 ? 1.318 6.602 1.522 1.00 78.94 125 LEU A N 1
ATOM 1000 C CA . LEU A 1 125 ? 2.761 6.518 1.770 1.00 78.94 125 LEU A CA 1
ATOM 1001 C C . LEU A 1 125 ? 3.184 5.100 2.156 1.00 78.94 125 LEU A C 1
ATOM 1003 O O . LEU A 1 125 ? 4.099 4.549 1.555 1.00 78.94 125 LEU A O 1
ATOM 1007 N N . TRP A 1 126 ? 2.479 4.486 3.108 1.00 77.19 126 TRP A N 1
ATOM 1008 C CA . TRP A 1 126 ? 2.763 3.130 3.568 1.00 77.19 126 TRP A CA 1
ATOM 1009 C C . TRP A 1 126 ? 2.688 2.119 2.424 1.00 77.19 126 TRP A C 1
ATOM 1011 O O . TRP A 1 126 ? 3.619 1.342 2.222 1.00 77.19 126 TRP A O 1
ATOM 1021 N N . THR A 1 127 ? 1.611 2.155 1.629 1.00 76.69 127 THR A N 1
ATOM 1022 C CA . THR A 1 127 ? 1.529 1.274 0.461 1.00 76.69 127 THR A CA 1
ATOM 1023 C C . THR A 1 127 ? 2.558 1.616 -0.601 1.00 76.69 127 THR A C 1
ATOM 1025 O O . THR A 1 127 ? 3.117 0.696 -1.166 1.00 76.69 127 THR A O 1
ATOM 1028 N N . GLY A 1 128 ? 2.887 2.889 -0.820 1.00 75.75 128 GLY A N 1
ATOM 1029 C CA . GLY A 1 128 ? 3.935 3.280 -1.761 1.00 75.75 128 GLY A CA 1
ATOM 1030 C C . GLY A 1 128 ? 5.318 2.764 -1.359 1.00 75.75 128 GLY A C 1
ATOM 1031 O O . GLY A 1 128 ? 6.068 2.311 -2.217 1.00 75.75 128 GLY A O 1
ATOM 1032 N N . PHE A 1 129 ? 5.646 2.756 -0.064 1.00 80.56 129 PHE A N 1
ATOM 1033 C CA . PHE A 1 129 ? 6.886 2.157 0.434 1.00 80.56 129 PHE A CA 1
ATOM 1034 C C . PHE A 1 129 ? 6.893 0.634 0.301 1.00 80.56 129 PHE A C 1
ATOM 1036 O O . PHE A 1 129 ? 7.900 0.073 -0.123 1.00 80.56 129 PHE A O 1
ATOM 1043 N N . ALA A 1 130 ? 5.776 -0.033 0.606 1.00 77.94 130 ALA A N 1
ATOM 1044 C CA . ALA A 1 130 ? 5.639 -1.470 0.375 1.00 77.94 130 ALA A CA 1
ATOM 1045 C C . ALA A 1 130 ? 5.798 -1.812 -1.118 1.00 77.94 130 ALA A C 1
ATOM 1047 O O . ALA A 1 130 ? 6.525 -2.738 -1.471 1.00 77.94 130 ALA A O 1
ATOM 1048 N N . ASP A 1 131 ? 5.168 -1.025 -1.992 1.00 76.81 131 ASP A N 1
ATOM 1049 C CA . ASP A 1 131 ? 5.238 -1.191 -3.439 1.00 76.81 131 ASP A CA 1
ATOM 1050 C C . ASP A 1 131 ? 6.687 -0.969 -3.933 1.00 76.81 131 ASP A C 1
ATOM 1052 O O . ASP A 1 131 ? 7.210 -1.774 -4.701 1.00 76.81 131 ASP A O 1
ATOM 1056 N N . SER A 1 132 ? 7.380 0.046 -3.405 1.00 79.06 132 SER A N 1
ATOM 1057 C CA . SER A 1 132 ? 8.796 0.336 -3.676 1.00 79.06 132 SER A CA 1
ATOM 1058 C C . SER A 1 132 ? 9.737 -0.793 -3.236 1.00 79.06 132 SER A C 1
ATOM 1060 O O . SER A 1 132 ? 10.615 -1.199 -3.999 1.00 79.06 132 SER A O 1
ATOM 1062 N N . MET A 1 133 ? 9.529 -1.373 -2.050 1.00 80.50 133 MET A N 1
ATOM 1063 C CA . MET A 1 133 ? 10.312 -2.516 -1.568 1.00 80.50 133 MET A CA 1
ATOM 1064 C C . MET A 1 133 ? 10.179 -3.726 -2.501 1.00 80.50 133 MET A C 1
ATOM 1066 O O . MET A 1 133 ? 11.179 -4.344 -2.854 1.00 80.50 133 MET A O 1
ATOM 1070 N N . VAL A 1 134 ? 8.958 -4.050 -2.937 1.00 77.94 134 VAL A N 1
ATOM 1071 C CA . VAL A 1 134 ? 8.716 -5.181 -3.848 1.00 77.94 134 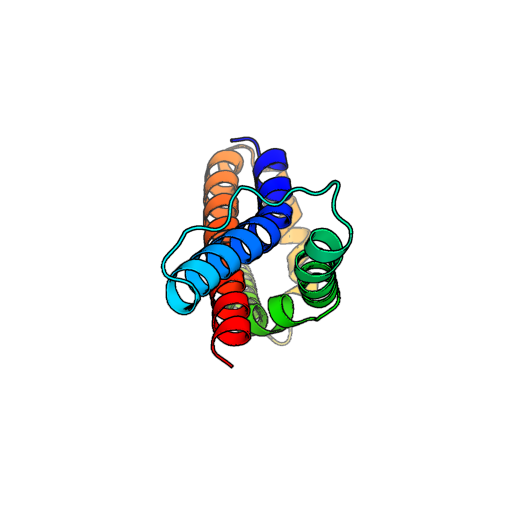VAL A CA 1
ATOM 1072 C C . VAL A 1 134 ? 9.350 -4.936 -5.216 1.00 77.94 134 VAL A C 1
ATOM 1074 O O . VAL A 1 134 ? 10.023 -5.816 -5.746 1.00 77.94 134 VAL A O 1
ATOM 1077 N N . ILE A 1 135 ? 9.148 -3.745 -5.784 1.00 76.00 135 ILE A N 1
ATOM 1078 C CA . ILE A 1 135 ? 9.664 -3.400 -7.114 1.00 76.00 135 ILE A CA 1
ATOM 1079 C C . ILE A 1 135 ? 11.195 -3.372 -7.099 1.00 76.00 135 ILE A C 1
ATOM 1081 O O . ILE A 1 135 ? 11.817 -3.975 -7.966 1.00 76.00 135 ILE A O 1
ATOM 1085 N N . SER A 1 136 ? 11.810 -2.743 -6.096 1.00 76.62 136 SER A N 1
ATOM 1086 C CA . SER A 1 136 ? 13.273 -2.709 -5.963 1.00 76.62 136 SER A CA 1
ATOM 1087 C C . SER A 1 136 ? 13.884 -4.098 -5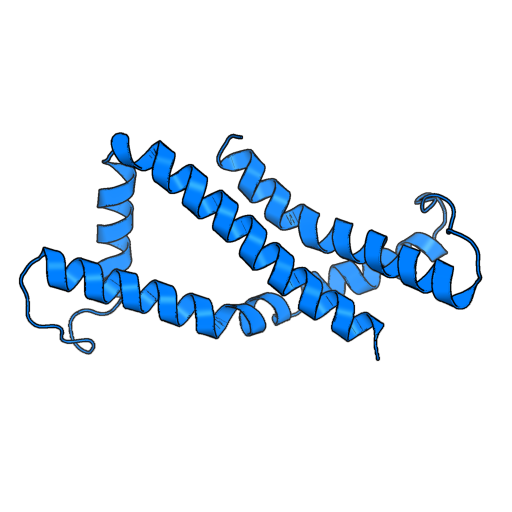.766 1.00 76.62 136 SER A C 1
ATOM 1089 O O . SER A 1 136 ? 14.890 -4.399 -6.400 1.00 76.62 136 SER A O 1
ATOM 1091 N N . ALA A 1 137 ? 13.262 -4.971 -4.966 1.00 74.31 137 ALA A N 1
ATOM 1092 C CA . ALA A 1 137 ? 13.707 -6.356 -4.817 1.00 74.31 137 ALA A CA 1
ATOM 1093 C C . ALA A 1 137 ? 13.621 -7.140 -6.136 1.00 74.31 137 ALA A C 1
ATOM 1095 O O . ALA A 1 137 ? 14.537 -7.889 -6.457 1.00 74.31 137 ALA A O 1
ATOM 1096 N N . GLY A 1 138 ? 12.556 -6.945 -6.922 1.00 70.06 138 GLY A N 1
ATOM 1097 C CA . GLY A 1 138 ? 12.401 -7.597 -8.227 1.00 70.06 138 GLY A CA 1
ATOM 1098 C C . GLY A 1 138 ? 13.418 -7.141 -9.276 1.00 70.06 138 GLY A C 1
ATOM 1099 O O . GLY A 1 138 ? 13.713 -7.885 -10.200 1.00 70.06 138 GLY A O 1
ATOM 1100 N N . TYR A 1 139 ? 13.954 -5.935 -9.123 1.00 67.31 139 TYR A N 1
ATOM 1101 C CA . TYR A 1 139 ? 14.956 -5.341 -10.004 1.00 67.31 139 TYR A CA 1
ATOM 1102 C C . TYR A 1 139 ? 16.409 -5.589 -9.548 1.00 67.31 139 TYR A C 1
ATOM 1104 O O . TYR A 1 139 ? 17.338 -5.326 -10.308 1.00 67.31 139 TYR A O 1
ATOM 1112 N N . GLY A 1 140 ? 16.610 -6.037 -8.303 1.00 59.22 140 GLY A N 1
ATOM 1113 C CA . GLY A 1 140 ? 17.918 -6.377 -7.729 1.00 59.22 140 GLY A CA 1
ATOM 1114 C C . GLY A 1 140 ? 18.295 -7.862 -7.820 1.00 59.22 140 GLY A C 1
ATOM 1115 O O . GLY A 1 140 ? 19.379 -8.221 -7.362 1.00 59.22 140 GLY A O 1
ATOM 1116 N N . LEU A 1 141 ? 17.409 -8.702 -8.369 1.00 49.72 141 LEU A N 1
ATOM 1117 C CA . LEU A 1 141 ? 17.650 -10.102 -8.750 1.00 49.72 141 LEU A CA 1
ATOM 1118 C C . LEU A 1 141 ? 18.006 -10.188 -10.237 1.00 49.72 141 LEU A C 1
ATOM 1120 O O . LEU A 1 141 ? 18.862 -11.036 -10.570 1.00 49.72 141 LEU A O 1
#

Radius of gyration: 20.22 Å; chains: 1; bounding box: 47×31×59 Å